Protein AF-A0A6P0L457-F1 (afdb_monomer_lite)

Radius of gyration: 11.79 Å; chains: 1; bounding box: 25×17×33 Å

Structure (mmCIF, N/CA/C/O backbone):
data_AF-A0A6P0L457-F1
#
_entry.id   AF-A0A6P0L457-F1
#
loop_
_atom_site.group_PDB
_atom_site.id
_atom_site.type_symbol
_atom_site.label_atom_id
_atom_site.label_alt_id
_atom_site.label_comp_id
_atom_site.label_asym_id
_atom_site.label_entity_id
_atom_site.label_seq_id
_atom_site.pdbx_PDB_ins_code
_atom_site.Cartn_x
_atom_site.Cartn_y
_atom_site.Cartn_z
_atom_site.occupancy
_atom_site.B_iso_or_equiv
_atom_site.auth_seq_id
_atom_site.auth_comp_id
_atom_site.auth_asym_id
_atom_site.auth_atom_id
_atom_site.pdbx_PDB_model_num
ATOM 1 N N . MET A 1 1 ? -2.875 -10.419 -7.833 1.00 38.56 1 MET A N 1
ATOM 2 C CA . MET A 1 1 ? -2.064 -9.511 -8.665 1.00 38.56 1 MET A CA 1
ATOM 3 C C . MET A 1 1 ? -0.752 -9.318 -7.925 1.00 38.56 1 MET A C 1
ATOM 5 O O . MET A 1 1 ? -0.731 -8.603 -6.935 1.00 38.56 1 MET A O 1
ATOM 9 N N . ALA A 1 2 ? 0.261 -10.117 -8.263 1.00 36.50 2 ALA A N 1
ATOM 10 C CA . ALA A 1 2 ? 1.533 -10.140 -7.548 1.00 36.50 2 ALA A CA 1
ATOM 11 C C . ALA A 1 2 ? 2.465 -9.124 -8.209 1.00 36.50 2 ALA A C 1
ATOM 13 O O . ALA A 1 2 ? 2.884 -9.315 -9.343 1.00 36.50 2 ALA A O 1
ATOM 14 N N . ILE A 1 3 ? 2.710 -8.021 -7.514 1.00 51.94 3 ILE A N 1
ATOM 15 C CA . ILE A 1 3 ? 3.703 -7.011 -7.876 1.00 51.94 3 ILE A CA 1
ATOM 16 C C . ILE A 1 3 ? 5.062 -7.696 -7.677 1.00 51.94 3 ILE A C 1
ATOM 18 O O . ILE A 1 3 ? 5.302 -8.190 -6.583 1.00 51.94 3 ILE A O 1
ATOM 22 N N . ALA A 1 4 ? 5.929 -7.805 -8.681 1.00 45.88 4 ALA A N 1
ATOM 23 C CA . ALA A 1 4 ? 7.265 -8.382 -8.513 1.00 45.88 4 ALA A CA 1
ATOM 24 C C . ALA A 1 4 ? 8.067 -7.546 -7.485 1.00 45.88 4 ALA A C 1
ATOM 26 O O . ALA A 1 4 ? 8.273 -6.351 -7.731 1.00 45.88 4 ALA A O 1
ATOM 27 N N . PRO A 1 5 ? 8.494 -8.081 -6.320 1.00 53.09 5 PRO A N 1
ATOM 28 C CA . PRO A 1 5 ? 8.812 -7.185 -5.210 1.00 53.09 5 PRO A CA 1
ATOM 29 C C . PRO A 1 5 ? 10.302 -6.895 -5.065 1.00 53.09 5 PRO A C 1
ATOM 31 O O . PR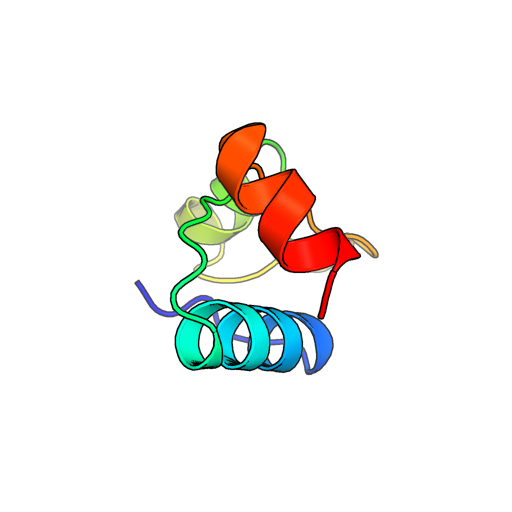O A 1 5 ? 11.138 -7.797 -4.997 1.00 53.09 5 PRO A O 1
ATOM 34 N N . ARG A 1 6 ? 10.609 -5.611 -4.868 1.00 67.00 6 ARG A N 1
ATOM 35 C CA . ARG A 1 6 ? 11.689 -5.202 -3.963 1.00 67.00 6 ARG A CA 1
ATOM 36 C C . ARG A 1 6 ? 11.206 -5.425 -2.517 1.00 67.00 6 ARG A C 1
ATOM 38 O O . ARG A 1 6 ? 10.017 -5.263 -2.240 1.00 67.00 6 ARG A O 1
ATOM 45 N N . LEU A 1 7 ? 12.125 -5.769 -1.608 1.00 71.38 7 LEU A N 1
ATOM 46 C CA . LEU A 1 7 ? 11.873 -6.129 -0.196 1.00 71.38 7 LEU A CA 1
ATOM 47 C C . LEU A 1 7 ? 10.794 -5.282 0.535 1.00 71.38 7 LEU A C 1
ATOM 49 O O . LEU A 1 7 ? 9.964 -5.866 1.233 1.00 71.38 7 LEU A O 1
ATOM 53 N N . PRO A 1 8 ? 10.744 -3.939 0.377 1.00 78.38 8 PRO A N 1
ATOM 54 C CA . PRO A 1 8 ? 9.784 -3.097 1.103 1.00 78.38 8 PRO A CA 1
ATOM 55 C C . PRO A 1 8 ? 8.308 -3.359 0.760 1.00 78.38 8 PRO A C 1
ATOM 57 O O . PRO A 1 8 ? 7.458 -3.317 1.645 1.00 78.38 8 PRO A O 1
ATOM 60 N N . VAL A 1 9 ? 7.991 -3.680 -0.501 1.00 86.12 9 VAL A N 1
ATOM 61 C CA . VAL A 1 9 ? 6.601 -3.906 -0.949 1.00 86.12 9 VAL A CA 1
ATOM 62 C C . VAL A 1 9 ? 6.040 -5.202 -0.368 1.00 86.12 9 VAL A C 1
ATOM 64 O O . VAL A 1 9 ? 4.903 -5.234 0.093 1.00 86.12 9 VAL A O 1
ATOM 67 N N . GLN A 1 10 ? 6.856 -6.263 -0.348 1.00 87.88 10 GLN A N 1
ATOM 68 C CA . GLN A 1 10 ? 6.513 -7.545 0.282 1.00 87.88 10 GLN A CA 1
ATOM 69 C C . GLN A 1 10 ? 6.217 -7.387 1.767 1.00 87.88 10 GLN A C 1
ATOM 71 O O . GLN A 1 10 ? 5.257 -7.968 2.270 1.00 87.88 10 GLN A O 1
ATOM 76 N N . PHE A 1 11 ? 7.061 -6.622 2.463 1.00 91.44 11 PHE A N 1
ATOM 77 C CA . PHE A 1 11 ? 6.892 -6.377 3.886 1.00 91.44 11 PHE A CA 1
ATOM 78 C C . PHE A 1 11 ? 5.572 -5.653 4.164 1.00 91.44 11 PHE A C 1
ATOM 80 O O . PHE A 1 11 ? 4.789 -6.122 4.988 1.00 91.44 11 PHE A O 1
ATOM 87 N N . LEU A 1 12 ? 5.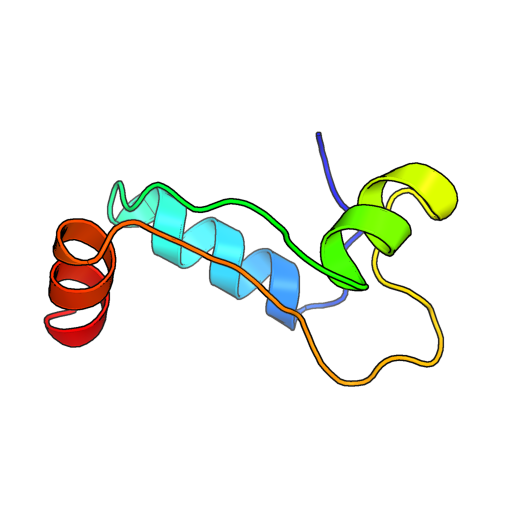298 -4.565 3.435 1.00 92.81 12 LEU A N 1
ATOM 88 C CA . LEU A 1 12 ? 4.070 -3.792 3.600 1.00 92.81 12 LEU A CA 1
ATOM 89 C C . LEU A 1 12 ? 2.815 -4.626 3.294 1.00 92.81 12 LEU A C 1
ATOM 91 O O . LEU A 1 12 ? 1.891 -4.636 4.103 1.00 92.81 12 LEU A O 1
ATOM 95 N N . ASP A 1 13 ? 2.796 -5.372 2.181 1.00 93.44 13 ASP A N 1
ATOM 96 C CA . ASP A 1 13 ? 1.675 -6.265 1.834 1.00 93.44 13 ASP A CA 1
ATOM 97 C C . ASP A 1 13 ? 1.445 -7.323 2.924 1.00 93.44 13 ASP A C 1
ATOM 99 O O . ASP A 1 13 ? 0.313 -7.529 3.361 1.00 93.44 13 ASP A O 1
ATOM 103 N N . SER A 1 14 ? 2.517 -7.943 3.427 1.00 95.38 14 SER A N 1
ATOM 104 C CA . SER A 1 14 ? 2.423 -8.965 4.478 1.00 95.38 14 SER A CA 1
ATOM 105 C C . SER A 1 14 ? 1.878 -8.392 5.787 1.00 95.38 14 SER A C 1
ATOM 107 O O . SER A 1 14 ? 0.977 -8.984 6.382 1.00 95.38 14 SER A O 1
ATOM 109 N N . LEU A 1 15 ? 2.383 -7.227 6.208 1.00 96.06 15 LEU A N 1
ATOM 110 C CA . LEU A 1 15 ? 1.939 -6.530 7.415 1.00 96.06 15 LEU A CA 1
ATOM 111 C C . LEU A 1 15 ? 0.446 -6.184 7.328 1.00 96.06 15 LEU A C 1
ATOM 113 O O . LEU A 1 15 ? -0.339 -6.579 8.189 1.00 96.06 15 LEU A O 1
ATOM 117 N N . LEU A 1 16 ? 0.028 -5.497 6.263 1.00 97.00 16 LEU A N 1
ATOM 118 C CA . LEU A 1 16 ? -1.359 -5.049 6.118 1.00 97.00 16 LEU A CA 1
ATOM 119 C C . LEU A 1 16 ? -2.329 -6.234 6.005 1.00 97.00 16 LEU A C 1
ATOM 121 O O . LEU A 1 16 ? -3.399 -6.215 6.618 1.00 97.00 16 LEU A O 1
ATOM 125 N N . ARG A 1 17 ? -1.937 -7.313 5.312 1.00 96.44 17 ARG A N 1
ATOM 126 C CA . ARG A 1 17 ? -2.732 -8.552 5.239 1.00 96.44 17 ARG A CA 1
ATOM 127 C C . ARG A 1 17 ? -2.861 -9.251 6.585 1.00 96.44 17 ARG A C 1
ATOM 129 O O . ARG A 1 17 ? -3.965 -9.667 6.927 1.00 96.44 17 ARG A O 1
ATOM 136 N N . GLN A 1 18 ? -1.774 -9.369 7.348 1.00 97.94 18 GLN A N 1
ATOM 137 C CA . GLN A 1 18 ? -1.791 -9.993 8.675 1.00 97.94 18 GLN A CA 1
ATOM 138 C C . GLN A 1 18 ? -2.771 -9.282 9.620 1.00 97.94 18 GLN A C 1
ATOM 140 O O . GLN A 1 18 ? -3.462 -9.929 10.407 1.00 97.94 18 GLN A O 1
ATOM 145 N N . HIS A 1 19 ? -2.869 -7.958 9.506 1.00 97.69 19 HIS A N 1
ATOM 146 C CA . HIS A 1 19 ? -3.758 -7.133 10.322 1.00 97.69 19 HIS A CA 1
ATOM 147 C C . HIS A 1 19 ? -5.139 -6.884 9.692 1.00 97.69 19 HIS A C 1
ATOM 149 O O . HIS A 1 19 ? -5.940 -6.148 10.264 1.00 97.69 19 HIS A O 1
ATOM 155 N N . HIS A 1 20 ? -5.457 -7.531 8.563 1.00 97.44 20 HIS A N 1
ATOM 156 C CA . HIS A 1 20 ? -6.728 -7.376 7.842 1.00 97.44 20 HIS A CA 1
ATOM 157 C C . HIS A 1 20 ? -7.054 -5.912 7.488 1.00 97.44 20 HIS A C 1
ATOM 159 O O . HIS A 1 20 ? -8.209 -5.486 7.562 1.00 97.44 20 HIS A O 1
ATOM 165 N N . ILE A 1 21 ? -6.033 -5.141 7.106 1.00 98.19 21 ILE A N 1
ATOM 166 C CA . ILE A 1 21 ? -6.154 -3.737 6.705 1.00 98.19 21 ILE A CA 1
ATOM 167 C C . ILE A 1 21 ? -6.212 -3.682 5.171 1.00 98.19 21 ILE A C 1
ATOM 169 O O . ILE A 1 21 ? -5.200 -3.945 4.514 1.00 98.19 21 ILE A O 1
ATOM 173 N N . PRO A 1 22 ? -7.380 -3.396 4.568 1.00 97.19 22 PRO A N 1
ATOM 174 C CA . PRO A 1 22 ? -7.491 -3.268 3.124 1.00 97.19 22 PRO A CA 1
ATOM 175 C C . PRO A 1 22 ? -6.778 -2.001 2.644 1.00 97.19 22 PRO A C 1
ATOM 177 O O . PRO A 1 22 ? -6.855 -0.944 3.264 1.00 97.19 22 PRO A O 1
ATOM 180 N N . TYR A 1 23 ? -6.108 -2.117 1.503 1.00 97.31 23 TYR A N 1
ATOM 181 C CA . TYR A 1 23 ? -5.419 -1.017 0.841 1.00 97.31 23 TYR A CA 1
ATOM 182 C C . TYR A 1 23 ? -5.384 -1.266 -0.670 1.00 97.31 23 TYR A C 1
ATOM 184 O O . TYR A 1 23 ? -5.605 -2.392 -1.133 1.00 97.31 23 TYR A O 1
ATOM 192 N N . TRP A 1 24 ? -5.088 -0.232 -1.447 1.00 95.81 24 TRP A N 1
ATOM 193 C CA . TRP A 1 24 ? -4.871 -0.344 -2.887 1.00 95.81 24 TRP A CA 1
ATOM 194 C C . TRP A 1 24 ? -3.701 0.528 -3.336 1.00 95.81 24 TRP A C 1
ATOM 196 O O . TRP A 1 24 ? -3.357 1.519 -2.698 1.00 95.81 24 TRP A O 1
ATOM 206 N N . ALA A 1 25 ? -3.067 0.132 -4.440 1.00 94.88 25 ALA A N 1
ATOM 207 C CA . ALA A 1 25 ? -2.034 0.934 -5.079 1.00 94.88 25 ALA A CA 1
ATOM 208 C C . ALA A 1 25 ? -2.663 2.141 -5.782 1.00 94.88 25 ALA A C 1
ATOM 210 O O . ALA A 1 25 ? -3.704 2.009 -6.433 1.00 94.88 25 ALA A O 1
ATOM 211 N N . ILE A 1 26 ? -1.992 3.287 -5.712 1.00 96.31 26 ILE A N 1
ATOM 212 C CA . ILE A 1 26 ? -2.395 4.514 -6.409 1.00 96.31 26 ILE A CA 1
ATOM 213 C C . ILE A 1 26 ? -1.217 5.099 -7.199 1.00 96.31 26 ILE A C 1
ATOM 215 O O . ILE A 1 26 ? -0.096 4.592 -7.129 1.00 96.31 26 ILE A O 1
ATOM 219 N N . SER A 1 27 ? -1.472 6.158 -7.974 1.00 94.44 27 SER A N 1
ATOM 220 C CA . SER A 1 27 ? -0.430 6.965 -8.632 1.00 94.44 27 SER A CA 1
ATOM 221 C C . SER A 1 27 ? 0.577 6.116 -9.443 1.00 94.44 27 SER A C 1
ATOM 223 O O . SER A 1 27 ? 0.194 5.184 -10.162 1.00 94.44 27 SER A O 1
ATOM 225 N N . GLY A 1 28 ? 1.871 6.425 -9.347 1.00 92.31 28 GLY A N 1
ATOM 226 C CA . GLY A 1 28 ? 2.952 5.718 -10.027 1.00 92.31 28 GLY A CA 1
ATOM 227 C C . GLY A 1 28 ? 3.071 4.248 -9.627 1.00 92.31 28 GLY A C 1
ATOM 228 O O . GLY A 1 28 ? 3.463 3.428 -10.456 1.00 92.31 28 GLY A O 1
ATOM 229 N N . THR A 1 29 ? 2.647 3.884 -8.415 1.00 93.06 29 THR A N 1
ATOM 230 C CA . THR A 1 29 ? 2.643 2.485 -7.955 1.00 93.06 29 THR A CA 1
ATOM 231 C C . THR A 1 29 ? 1.606 1.655 -8.706 1.00 93.06 29 THR A C 1
ATOM 233 O O . THR A 1 29 ? 1.908 0.544 -9.148 1.00 93.06 29 THR A O 1
ATOM 236 N N . LEU A 1 30 ? 0.409 2.206 -8.938 1.00 94.25 30 LEU A N 1
ATOM 237 C CA . LEU A 1 30 ? -0.622 1.547 -9.746 1.00 94.25 30 LEU A CA 1
ATOM 238 C C . LEU A 1 30 ? -0.189 1.403 -11.211 1.00 94.25 30 LEU A C 1
ATOM 240 O O . LEU A 1 30 ? -0.363 0.342 -11.813 1.00 94.25 30 LEU A O 1
ATOM 244 N N . ILE A 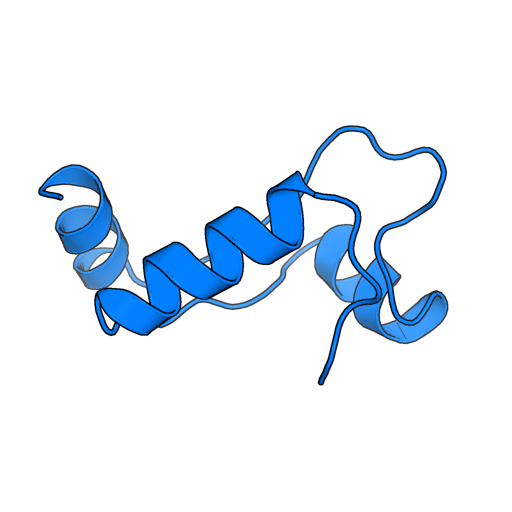1 31 ? 0.419 2.449 -11.778 1.00 95.06 31 ILE A N 1
ATOM 245 C CA . ILE A 1 31 ? 0.951 2.410 -13.149 1.00 95.06 31 ILE A CA 1
ATOM 246 C C . ILE A 1 31 ? 2.067 1.370 -13.261 1.00 95.06 31 ILE A C 1
ATOM 248 O O . ILE A 1 31 ? 2.078 0.593 -14.216 1.00 95.06 31 ILE A O 1
ATOM 252 N N . GLY A 1 32 ? 2.983 1.326 -12.291 1.00 92.06 32 GLY A N 1
ATOM 253 C CA . GLY A 1 32 ? 4.029 0.312 -12.211 1.00 92.06 32 GLY A CA 1
ATOM 254 C C . GLY A 1 32 ? 3.443 -1.096 -12.209 1.00 92.06 32 GLY A C 1
ATOM 255 O O . GLY A 1 32 ? 3.834 -1.920 -13.037 1.00 92.06 32 GLY A O 1
ATOM 256 N N . ALA A 1 33 ? 2.446 -1.349 -11.357 1.00 90.94 33 ALA A N 1
ATOM 257 C CA . ALA A 1 33 ? 1.809 -2.658 -11.258 1.00 90.94 33 ALA A CA 1
ATOM 258 C C . ALA A 1 33 ? 1.203 -3.121 -12.595 1.00 90.94 33 ALA A C 1
ATOM 260 O O . ALA A 1 33 ? 1.321 -4.294 -12.939 1.00 90.94 33 ALA A O 1
ATOM 261 N N . LEU A 1 34 ? 0.597 -2.208 -13.362 1.00 93.50 34 LEU A N 1
ATOM 262 C CA . LEU A 1 34 ? -0.003 -2.522 -14.664 1.00 93.50 34 LEU A CA 1
ATOM 263 C C . LEU A 1 34 ? 1.021 -2.633 -15.801 1.00 93.50 34 LEU A C 1
ATOM 265 O O . LEU A 1 34 ? 0.876 -3.480 -16.677 1.00 93.50 34 LEU A O 1
ATOM 269 N N . ARG A 1 35 ? 2.032 -1.759 -15.829 1.00 94.19 35 ARG A N 1
ATOM 270 C CA . ARG A 1 35 ? 2.971 -1.631 -16.958 1.00 94.19 35 ARG A CA 1
ATOM 271 C C . ARG A 1 35 ? 4.215 -2.505 -16.814 1.00 94.19 35 ARG A C 1
ATOM 273 O O . ARG A 1 35 ? 4.769 -2.946 -17.815 1.00 94.19 35 ARG A O 1
ATOM 280 N N . HIS A 1 36 ? 4.694 -2.673 -15.589 1.00 90.56 36 HIS A N 1
ATOM 281 C CA . HIS A 1 36 ? 5.961 -3.329 -15.266 1.00 90.56 36 HIS A CA 1
ATOM 282 C C . HIS A 1 36 ? 5.772 -4.615 -14.458 1.00 90.56 36 HIS A C 1
ATOM 284 O O . HIS A 1 36 ? 6.769 -5.222 -14.077 1.00 90.56 36 HIS A O 1
ATOM 290 N N . GLU A 1 37 ? 4.523 -5.001 -14.165 1.00 88.44 37 GLU A N 1
ATOM 291 C CA . GLU A 1 37 ? 4.193 -6.114 -13.262 1.00 88.44 37 GLU A CA 1
ATOM 292 C C . GLU A 1 37 ? 4.924 -5.990 -11.912 1.00 88.44 37 GLU A C 1
ATOM 294 O O . GLU A 1 37 ? 5.289 -6.973 -11.274 1.00 88.44 37 GLU A O 1
ATOM 299 N N . GLY A 1 38 ? 5.192 -4.756 -11.480 1.00 83.62 38 GLY A N 1
ATOM 300 C CA . GLY A 1 38 ? 6.202 -4.460 -10.471 1.00 83.62 38 GLY A CA 1
ATOM 301 C C . GLY A 1 38 ? 6.256 -2.975 -10.131 1.00 83.62 38 GLY A C 1
ATOM 302 O O . GLY A 1 38 ? 5.445 -2.184 -10.600 1.00 83.62 38 GLY A O 1
ATOM 303 N N . VAL A 1 39 ? 7.230 -2.564 -9.327 1.00 86.81 39 VAL A N 1
ATOM 304 C CA . VAL A 1 39 ? 7.506 -1.131 -9.129 1.00 86.81 39 VAL A CA 1
ATOM 305 C C . VAL A 1 39 ? 8.228 -0.544 -10.343 1.00 86.81 39 VAL A C 1
ATOM 307 O O . VAL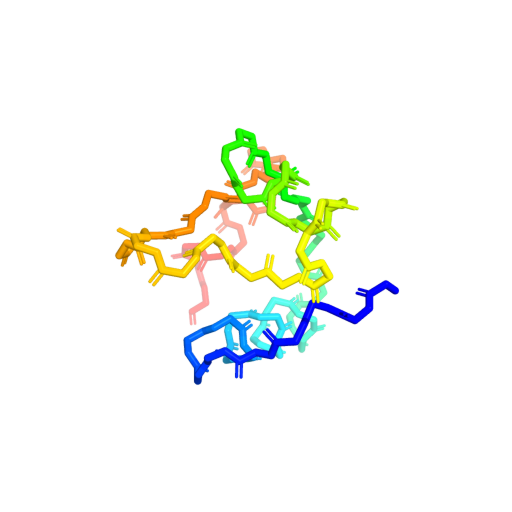 A 1 39 ? 8.949 -1.249 -11.055 1.00 86.81 39 VAL A O 1
ATOM 310 N N . ILE A 1 40 ? 8.069 0.760 -10.577 1.00 89.62 40 ILE A N 1
ATOM 311 C CA . ILE A 1 40 ? 8.825 1.454 -11.624 1.00 89.62 40 ILE A CA 1
ATOM 312 C C . ILE A 1 40 ? 10.324 1.416 -11.253 1.00 89.62 40 ILE A C 1
ATOM 314 O O . ILE A 1 40 ? 10.679 1.801 -10.140 1.00 89.62 40 ILE A O 1
ATOM 318 N N . PRO A 1 41 ? 11.237 0.971 -12.143 1.00 86.88 41 PRO A N 1
ATOM 319 C CA . PRO A 1 41 ? 12.623 0.665 -11.761 1.00 86.88 41 PRO A CA 1
ATOM 320 C C . PRO A 1 41 ? 13.435 1.829 -11.175 1.00 86.88 41 PRO A C 1
ATOM 322 O O . PRO A 1 41 ? 14.361 1.592 -10.396 1.00 86.88 41 PRO A O 1
ATOM 325 N N . TRP A 1 42 ? 13.102 3.061 -11.563 1.00 86.44 42 TRP A N 1
ATOM 326 C CA . TRP A 1 42 ? 13.772 4.293 -11.135 1.00 86.44 42 TRP A CA 1
ATOM 327 C C . TRP A 1 42 ? 13.012 5.062 -10.045 1.00 86.44 42 TRP A C 1
ATOM 329 O O . TRP A 1 42 ? 13.409 6.178 -9.732 1.00 86.44 42 TRP A O 1
ATOM 339 N N . TYR A 1 43 ? 11.933 4.499 -9.493 1.00 86.75 43 TYR A N 1
ATOM 340 C CA . TYR A 1 43 ? 11.236 5.075 -8.339 1.00 86.75 43 TYR A CA 1
ATOM 341 C C . TYR A 1 43 ? 11.857 4.546 -7.043 1.00 86.75 43 TYR A C 1
ATOM 343 O O . TYR A 1 43 ? 12.338 3.403 -6.983 1.00 86.75 43 TYR A O 1
ATOM 351 N N . ASP A 1 44 ? 11.867 5.397 -6.024 1.00 88.50 44 ASP A N 1
ATOM 352 C CA . ASP A 1 44 ? 12.387 5.131 -4.683 1.00 88.50 44 ASP A CA 1
ATOM 353 C C . ASP A 1 44 ? 11.284 5.035 -3.617 1.00 88.50 44 ASP A C 1
ATOM 355 O O . ASP A 1 44 ? 11.559 4.598 -2.498 1.00 88.50 44 ASP A O 1
ATOM 359 N N . ASP A 1 45 ? 10.042 5.343 -3.980 1.00 90.00 45 ASP A N 1
ATOM 360 C CA . ASP A 1 45 ? 8.862 5.291 -3.131 1.00 90.00 45 ASP A CA 1
ATOM 361 C C . ASP A 1 45 ? 7.773 4.342 -3.665 1.00 90.00 45 ASP A C 1
ATOM 363 O O . ASP A 1 45 ? 7.874 3.728 -4.735 1.00 90.00 45 ASP A O 1
ATOM 367 N N . ILE A 1 46 ? 6.740 4.170 -2.838 1.00 91.50 46 ILE A N 1
ATOM 368 C CA . ILE A 1 46 ? 5.476 3.534 -3.194 1.00 91.50 46 ILE A CA 1
ATOM 369 C C . ILE A 1 46 ? 4.328 4.330 -2.584 1.00 91.50 46 ILE A C 1
ATOM 371 O O . ILE A 1 46 ? 4.424 4.827 -1.464 1.00 91.50 46 ILE A O 1
ATOM 375 N N . ASP A 1 47 ? 3.216 4.352 -3.302 1.00 93.06 47 ASP A N 1
ATOM 376 C CA . ASP A 1 47 ? 1.990 5.027 -2.923 1.00 93.06 47 ASP A CA 1
AT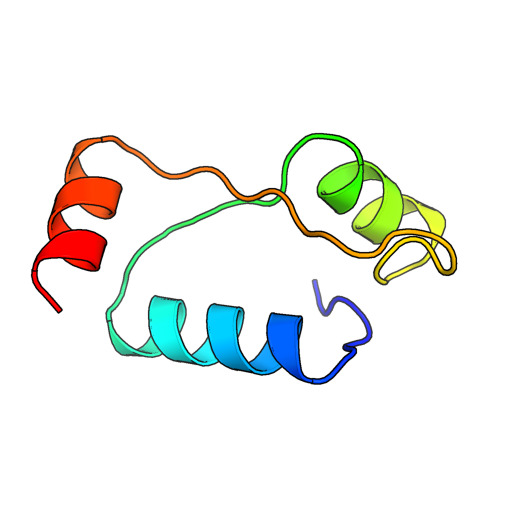OM 377 C C . ASP A 1 47 ? 0.878 3.993 -2.763 1.00 93.06 47 ASP A C 1
ATOM 379 O O . ASP A 1 47 ? 0.523 3.264 -3.703 1.00 93.06 47 ASP A O 1
ATOM 383 N N . ILE A 1 48 ? 0.298 3.956 -1.569 1.00 95.50 48 ILE A N 1
ATOM 384 C CA . ILE A 1 48 ? -0.909 3.194 -1.275 1.00 95.50 48 ILE A CA 1
ATOM 385 C C . ILE A 1 48 ? -1.947 4.099 -0.634 1.00 95.50 48 ILE A C 1
ATOM 387 O O . ILE A 1 48 ? -1.622 5.096 0.007 1.00 95.50 48 ILE A O 1
ATOM 391 N N . GLU A 1 49 ? -3.201 3.712 -0.780 1.00 97.19 49 GLU A N 1
ATOM 392 C CA . GLU A 1 49 ? -4.329 4.383 -0.161 1.00 97.19 49 GLU A CA 1
ATOM 393 C C . GLU A 1 49 ? -5.203 3.355 0.559 1.00 97.19 49 GLU A C 1
ATOM 395 O O . GLU A 1 49 ? -5.206 2.163 0.236 1.00 97.19 49 GLU A O 1
ATOM 400 N N . MET A 1 50 ? -5.900 3.822 1.587 1.00 97.75 50 MET A N 1
ATOM 401 C CA . MET A 1 50 ? -6.820 3.050 2.412 1.00 97.75 50 MET A CA 1
ATOM 402 C C . MET A 1 50 ? -7.905 3.985 2.943 1.00 97.75 50 MET A C 1
ATOM 404 O O . MET A 1 50 ? -7.774 5.208 2.866 1.00 97.75 50 MET A O 1
ATOM 408 N N . THR A 1 51 ? -8.985 3.429 3.487 1.00 98.12 51 THR A N 1
ATOM 409 C CA . THR A 1 51 ? -10.011 4.261 4.129 1.00 98.12 51 THR A CA 1
ATOM 410 C C . THR A 1 51 ? -9.446 4.935 5.382 1.00 98.12 51 THR A C 1
ATOM 412 O O . THR A 1 51 ? -8.524 4.415 6.006 1.00 98.12 51 THR A O 1
ATOM 415 N N . GLU A 1 52 ? -10.022 6.061 5.806 1.00 97.81 52 GLU A N 1
ATOM 416 C CA . GLU A 1 52 ? -9.623 6.733 7.054 1.00 97.81 52 GLU A CA 1
ATOM 417 C C . GLU A 1 52 ? -9.709 5.787 8.265 1.00 97.81 52 GLU A C 1
ATOM 419 O O . GLU A 1 52 ? -8.804 5.734 9.097 1.00 97.81 52 GLU A O 1
ATOM 424 N N . ALA A 1 53 ? -10.759 4.964 8.332 1.00 98.06 53 ALA A N 1
ATOM 425 C CA . ALA A 1 53 ? -10.916 3.974 9.391 1.00 98.06 53 ALA A CA 1
ATOM 426 C C . ALA A 1 53 ? -9.778 2.937 9.397 1.00 98.06 53 ALA A C 1
ATOM 428 O O . ALA A 1 53 ? -9.298 2.552 10.462 1.00 98.06 53 ALA A O 1
ATOM 429 N N . ASP A 1 54 ? -9.332 2.489 8.224 1.00 98.25 54 ASP A N 1
ATOM 430 C CA . ASP A 1 54 ? -8.231 1.530 8.084 1.00 98.25 54 ASP A CA 1
ATOM 431 C C . ASP A 1 54 ? -6.863 2.176 8.334 1.00 98.25 54 ASP A C 1
ATOM 433 O O . ASP A 1 54 ? -5.991 1.557 8.946 1.00 98.25 54 ASP A O 1
ATOM 437 N N . PHE A 1 55 ? -6.710 3.452 7.984 1.00 97.00 55 PHE A N 1
ATOM 438 C CA . PHE A 1 55 ? -5.551 4.259 8.355 1.00 97.00 55 PHE A CA 1
ATOM 439 C C . PHE A 1 55 ? -5.418 4.373 9.877 1.00 97.00 55 PHE A C 1
ATOM 441 O O . PHE A 1 55 ? -4.343 4.136 10.427 1.00 97.00 55 PHE A O 1
ATOM 448 N N . HIS A 1 56 ? -6.515 4.626 10.595 1.00 97.38 56 HIS A N 1
ATOM 449 C CA . HIS A 1 56 ? -6.500 4.617 12.060 1.00 97.38 56 HIS A CA 1
ATOM 450 C C . HIS A 1 56 ? -6.130 3.250 12.650 1.00 97.38 56 HIS A C 1
ATOM 452 O O . HIS A 1 56 ? -5.413 3.198 13.652 1.00 97.38 56 HIS A O 1
ATOM 458 N N . LYS A 1 57 ? -6.556 2.139 12.034 1.00 97.06 57 LYS A N 1
ATOM 459 C CA . LYS A 1 57 ? -6.111 0.799 12.458 1.00 97.06 57 LYS A CA 1
ATOM 460 C C . LYS A 1 57 ? -4.602 0.643 12.299 1.00 97.06 57 LYS A C 1
ATOM 462 O O . LYS A 1 57 ? -3.961 0.168 13.224 1.00 97.0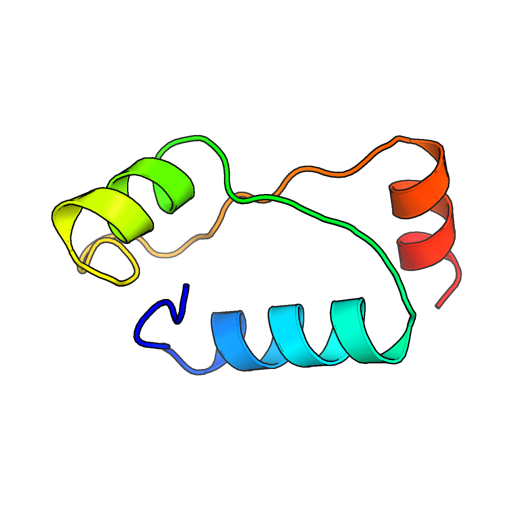6 57 LYS A O 1
ATOM 467 N N . LEU A 1 58 ? -4.035 1.087 11.175 1.00 96.44 58 LEU A N 1
ATOM 468 C CA . LEU A 1 58 ? -2.591 1.022 10.930 1.00 96.44 58 LEU A CA 1
ATOM 469 C C . LEU A 1 58 ? -1.788 1.816 11.972 1.00 96.44 58 LEU A C 1
ATOM 471 O O . LEU A 1 58 ? -0.785 1.323 12.473 1.00 96.44 58 LEU A O 1
ATOM 475 N N . PHE A 1 59 ? -2.245 3.016 12.336 1.00 94.31 59 PHE A N 1
ATOM 476 C CA . PHE A 1 59 ? -1.578 3.871 13.332 1.00 94.31 59 PHE A CA 1
ATOM 477 C C . PHE A 1 59 ? -1.700 3.379 14.779 1.00 94.31 59 PHE A C 1
ATOM 479 O O . PHE A 1 59 ? -1.068 3.944 15.670 1.00 94.31 59 PHE A O 1
ATOM 486 N N . THR A 1 60 ? -2.529 2.365 15.020 1.00 95.44 60 THR A N 1
ATOM 487 C CA . THR A 1 60 ? -2.723 1.754 16.342 1.00 95.44 60 THR A CA 1
ATOM 488 C C . THR A 1 60 ? -2.135 0.346 16.444 1.00 95.44 60 THR A C 1
ATOM 490 O O . THR A 1 60 ? -2.301 -0.289 17.487 1.00 95.44 60 THR A O 1
ATOM 493 N N . LEU A 1 61 ? -1.453 -0.128 15.391 1.00 91.12 61 LEU A N 1
ATOM 494 C CA . LEU A 1 61 ? -0.622 -1.337 15.426 1.00 91.12 61 LEU A CA 1
ATOM 495 C C . LEU A 1 61 ? 0.640 -1.118 16.267 1.00 91.12 61 LEU A C 1
ATOM 497 O O . LEU A 1 61 ? 1.002 -2.070 16.994 1.00 91.12 61 LEU A O 1
#

Secondary structure (DSSP, 8-state):
--PBPPHHHHHHHHHHHHTT---EE-HHHHHHHHHSSB--TT-----EE--HHHHHHHTT-

Sequence (61 aa):
MAIAPRLPVQFLDSLLRQHHIPYWAISGTLIGALRHEGVIPWYDDIDIEMTEADFHKLFTL

Foldseek 3Di:
DQAPDDPVVVVVVVVCVVLVQDKDFDDQQVVCCVPVVHHDPPDPDTDMDGDPVSVVSVVVD

pLDDT: mean 88.61, std 14.41, range [36.5, 98.25]